Protein AF-A0A496VPK9-F1 (afdb_monomer)

pLDDT: mean 92.86, std 6.99, range [55.34, 98.19]

Structure (mmCIF, N/CA/C/O backbone):
data_AF-A0A496VPK9-F1
#
_entry.id   AF-A0A496VPK9-F1
#
loop_
_atom_site.group_PDB
_atom_site.id
_atom_site.type_symbol
_atom_site.label_atom_id
_atom_site.label_alt_id
_atom_site.label_comp_id
_atom_site.label_asym_id
_atom_site.label_entity_id
_atom_site.label_seq_id
_atom_site.pdbx_PDB_ins_code
_atom_site.Cartn_x
_atom_site.Cartn_y
_atom_site.Cartn_z
_atom_site.occupancy
_atom_site.B_iso_or_equiv
_atom_site.auth_seq_id
_atom_site.auth_comp_id
_atom_site.auth_asym_id
_atom_site.auth_atom_id
_atom_site.pdbx_PDB_model_num
ATOM 1 N N . MET A 1 1 ? -20.644 8.782 4.750 1.00 86.12 1 MET A N 1
ATOM 2 C CA . MET A 1 1 ? -21.523 7.587 4.700 1.00 86.12 1 MET A CA 1
ATOM 3 C C . MET A 1 1 ? -20.849 6.357 5.294 1.00 86.12 1 MET A C 1
ATOM 5 O O . MET A 1 1 ? -21.483 5.723 6.121 1.00 86.12 1 MET A O 1
ATOM 9 N N . ILE A 1 2 ? -19.614 6.011 4.896 1.00 94.88 2 ILE A N 1
ATOM 10 C CA . ILE A 1 2 ? -18.949 4.796 5.401 1.00 94.88 2 ILE A CA 1
ATOM 11 C C . ILE A 1 2 ? -18.669 4.853 6.909 1.00 94.88 2 ILE A C 1
ATOM 13 O O . ILE A 1 2 ? -19.063 3.938 7.614 1.00 94.88 2 ILE A O 1
ATOM 17 N N . GLU A 1 3 ? -18.115 5.962 7.402 1.00 96.50 3 GLU A N 1
ATOM 18 C CA . GLU A 1 3 ? -17.863 6.195 8.832 1.00 96.50 3 GLU A CA 1
ATOM 19 C C . GLU A 1 3 ? -19.142 6.089 9.667 1.00 96.50 3 GLU A C 1
ATOM 21 O O . GLU A 1 3 ? -19.202 5.306 10.603 1.00 96.50 3 GLU A O 1
ATOM 26 N N . TYR A 1 4 ? -20.205 6.783 9.255 1.00 96.62 4 TYR A N 1
ATOM 27 C CA . TYR A 1 4 ? -21.511 6.719 9.914 1.00 96.62 4 TYR A CA 1
ATOM 28 C C . TYR A 1 4 ? -22.063 5.285 10.022 1.00 96.62 4 TYR A C 1
ATOM 30 O O . TYR A 1 4 ? -22.428 4.845 11.104 1.00 96.62 4 TYR A O 1
ATOM 38 N N . LYS A 1 5 ? -22.079 4.525 8.917 1.00 97.50 5 LYS A N 1
ATOM 39 C CA . LYS A 1 5 ? -22.604 3.149 8.939 1.00 97.50 5 LYS A CA 1
ATOM 40 C C . LYS A 1 5 ? -21.709 2.168 9.697 1.00 97.50 5 LYS A C 1
ATOM 42 O O . LYS A 1 5 ? -22.212 1.173 10.203 1.00 97.50 5 LYS A O 1
ATOM 47 N N . ALA A 1 6 ? -20.401 2.407 9.721 1.00 97.69 6 ALA A N 1
ATOM 48 C CA . ALA A 1 6 ? -19.459 1.605 10.492 1.00 97.69 6 ALA A CA 1
ATOM 49 C C . ALA A 1 6 ? -19.632 1.861 11.997 1.00 97.69 6 ALA A C 1
ATOM 51 O O . ALA A 1 6 ? -19.684 0.912 12.778 1.00 97.69 6 ALA A O 1
ATOM 52 N N . PHE A 1 7 ? -19.840 3.123 12.379 1.00 97.38 7 PHE A N 1
ATOM 53 C CA . PHE A 1 7 ? -20.131 3.522 13.752 1.00 97.38 7 PHE A CA 1
ATOM 54 C C . PHE A 1 7 ? -21.383 2.827 14.310 1.00 97.38 7 PHE A C 1
ATOM 56 O O . PHE A 1 7 ? -21.338 2.309 15.423 1.00 97.38 7 PHE A O 1
ATOM 63 N N . ASP A 1 8 ? -22.459 2.719 13.519 1.00 97.88 8 ASP A N 1
ATOM 64 C CA . ASP A 1 8 ? -23.704 2.039 13.924 1.00 97.88 8 ASP A CA 1
ATOM 65 C C . ASP A 1 8 ? -23.503 0.567 14.344 1.00 97.88 8 ASP A C 1
ATOM 67 O O . ASP A 1 8 ? -24.328 0.010 15.068 1.00 97.88 8 ASP A O 1
ATOM 71 N N . VAL A 1 9 ? -22.416 -0.075 13.901 1.00 98.00 9 VAL A N 1
ATOM 72 C CA . V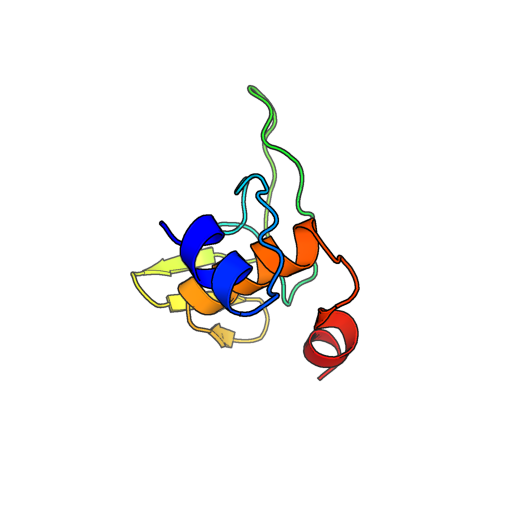AL A 1 9 ? -22.071 -1.469 14.233 1.00 98.00 9 VAL A CA 1
ATOM 73 C C . VAL A 1 9 ? -20.790 -1.592 15.068 1.00 98.00 9 VAL A C 1
ATOM 75 O O . VAL A 1 9 ? -20.264 -2.693 15.219 1.00 98.00 9 VAL A O 1
ATOM 78 N N . GLY A 1 10 ? -20.286 -0.484 15.621 1.00 97.94 10 GLY A N 1
ATOM 79 C CA . GLY A 1 10 ? -19.100 -0.469 16.482 1.00 97.94 10 GLY A CA 1
ATOM 80 C C . GLY A 1 10 ? -17.772 -0.693 15.750 1.00 97.94 10 GLY A C 1
ATOM 81 O O . GLY A 1 10 ? -16.839 -1.227 16.344 1.00 97.94 10 GLY A O 1
ATOM 82 N N . ILE A 1 11 ? -17.686 -0.327 14.465 1.00 97.81 11 ILE A N 1
ATOM 83 C CA . ILE A 1 11 ? -16.449 -0.375 13.673 1.00 97.81 11 ILE A CA 1
ATOM 84 C C . ILE A 1 11 ? -15.876 1.037 13.530 1.00 97.81 11 ILE A C 1
ATOM 86 O O . ILE A 1 11 ? -16.517 1.921 12.958 1.00 97.81 11 ILE A O 1
ATOM 90 N N . ASP A 1 12 ? -14.632 1.216 13.970 1.00 95.44 12 ASP A N 1
ATOM 91 C CA . ASP A 1 12 ? -13.892 2.463 13.785 1.00 95.44 12 ASP A CA 1
ATOM 92 C C . ASP A 1 12 ? -13.375 2.601 12.347 1.00 95.44 12 ASP A C 1
ATOM 94 O O . ASP A 1 12 ? -12.829 1.662 11.759 1.00 95.44 12 ASP A O 1
ATOM 98 N N . VAL A 1 13 ? -13.512 3.801 11.777 1.00 95.44 13 VAL A N 1
ATOM 99 C CA . VAL A 1 13 ? -12.989 4.133 10.447 1.00 95.44 13 VAL A CA 1
ATOM 100 C C . VAL A 1 13 ? -11.819 5.092 10.586 1.00 95.44 13 VAL A C 1
ATOM 102 O O . VAL A 1 13 ? -11.963 6.209 11.071 1.00 95.44 13 VAL A O 1
ATOM 105 N N . VAL A 1 14 ? -10.656 4.659 10.107 1.00 93.69 14 VAL A N 1
ATOM 106 C CA . VAL A 1 14 ? -9.437 5.469 10.090 1.00 93.69 14 VAL A CA 1
ATOM 107 C C . VAL A 1 14 ? -9.185 5.966 8.673 1.00 93.69 14 VAL A C 1
ATOM 109 O O . VAL A 1 14 ? -9.048 5.175 7.739 1.00 93.69 14 VAL A O 1
ATOM 112 N N . PHE A 1 15 ? -9.095 7.285 8.513 1.00 93.94 15 PHE A N 1
ATOM 113 C CA . PHE A 1 15 ? -8.681 7.902 7.257 1.00 93.94 15 PHE A CA 1
ATOM 114 C C . PHE A 1 15 ? -7.159 8.037 7.209 1.00 93.94 15 PHE A C 1
ATOM 116 O O . PHE A 1 15 ? -6.523 8.436 8.183 1.00 93.94 15 PHE A O 1
ATOM 123 N N . THR A 1 16 ? -6.574 7.725 6.057 1.00 94.75 16 THR A N 1
ATOM 124 C CA . THR A 1 16 ? -5.140 7.879 5.798 1.00 94.75 16 THR A CA 1
ATOM 125 C C . THR A 1 16 ? -4.912 8.348 4.364 1.00 94.75 16 THR A C 1
ATOM 127 O O . THR A 1 16 ? -5.825 8.349 3.539 1.00 94.75 16 THR A O 1
ATOM 130 N N . GLU A 1 17 ? -3.692 8.775 4.066 1.00 94.25 17 GLU A N 1
ATOM 131 C CA . GLU A 1 17 ? -3.305 9.280 2.754 1.00 94.25 17 GLU A CA 1
ATOM 132 C C . GLU A 1 17 ? -2.869 8.153 1.794 1.00 94.25 17 GLU A C 1
ATOM 134 O O . GLU A 1 17 ? -2.278 7.147 2.188 1.00 94.25 17 GLU A O 1
ATOM 139 N N . GLU A 1 18 ? -3.135 8.314 0.497 1.00 93.88 18 GLU A N 1
ATOM 140 C CA . GLU A 1 18 ? -2.987 7.253 -0.516 1.00 93.88 18 GLU A CA 1
ATOM 141 C C . GLU A 1 18 ? -1.674 7.343 -1.336 1.00 93.88 18 GLU A C 1
ATOM 143 O O . GLU A 1 18 ? -1.507 6.706 -2.373 1.00 93.88 18 GLU A O 1
ATOM 148 N N . SER A 1 19 ? -0.682 8.127 -0.911 1.00 95.75 19 SER A N 1
ATOM 149 C CA . SER A 1 19 ? 0.573 8.296 -1.661 1.00 95.75 19 SER A CA 1
ATOM 150 C C . SER A 1 19 ? 1.206 6.956 -2.036 1.00 95.75 19 SER A C 1
ATOM 152 O O . SER A 1 19 ? 1.478 6.116 -1.180 1.00 95.75 19 SER A O 1
ATOM 154 N N . TYR A 1 20 ? 1.452 6.785 -3.333 1.00 94.75 20 TYR A N 1
ATOM 155 C CA . TYR A 1 20 ? 2.185 5.667 -3.929 1.00 94.75 20 TYR A CA 1
ATOM 156 C C . TYR A 1 20 ? 1.623 4.249 -3.708 1.00 94.75 20 TYR A C 1
ATOM 158 O O . TYR A 1 20 ? 2.285 3.298 -4.128 1.00 94.75 20 TYR A O 1
ATOM 166 N N . THR A 1 21 ? 0.415 4.064 -3.167 1.00 93.81 21 THR A N 1
ATOM 167 C CA . THR A 1 21 ? -0.206 2.726 -2.975 1.00 93.81 21 THR A CA 1
ATOM 168 C C . THR A 1 21 ? -0.475 1.995 -4.300 1.00 93.81 21 THR A C 1
ATOM 170 O O . THR A 1 21 ? -0.458 0.772 -4.374 1.00 93.81 21 THR A O 1
ATOM 173 N N . SER A 1 22 ? -0.657 2.738 -5.394 1.00 92.00 22 SER A N 1
ATOM 174 C CA . SER A 1 22 ? -0.838 2.184 -6.746 1.00 92.00 22 SER A CA 1
ATOM 175 C C . SER A 1 22 ? 0.468 1.979 -7.525 1.00 92.00 22 SER A C 1
ATOM 177 O O . SER A 1 22 ? 0.442 1.461 -8.646 1.00 92.00 22 SER A O 1
ATOM 179 N N . LYS A 1 23 ? 1.607 2.414 -6.969 1.00 94.00 23 LYS A N 1
ATOM 180 C CA . LYS A 1 23 ? 2.922 2.367 -7.626 1.00 94.00 23 LYS A CA 1
ATOM 181 C C . LYS A 1 23 ? 3.887 1.415 -6.926 1.00 94.00 23 LYS A C 1
ATOM 183 O O . LYS A 1 23 ? 4.493 0.594 -7.603 1.00 94.00 23 LYS A O 1
ATOM 188 N N . SER A 1 24 ? 4.007 1.520 -5.608 1.00 95.19 24 SER A N 1
ATOM 189 C CA . SER A 1 24 ? 4.890 0.674 -4.800 1.00 95.19 24 SER A CA 1
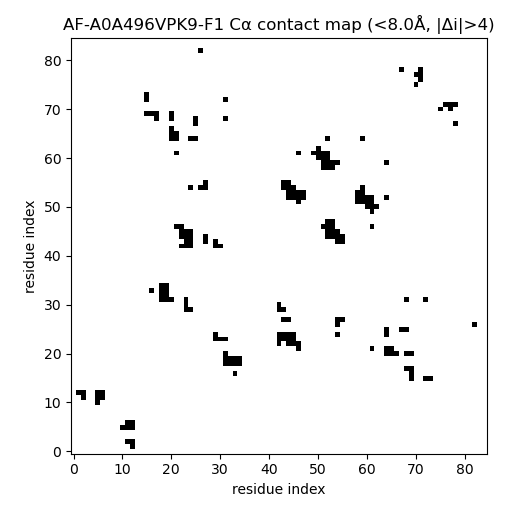ATOM 190 C C . SER A 1 24 ? 4.378 -0.761 -4.703 1.00 95.19 24 SER A C 1
ATOM 192 O O . SER A 1 24 ? 3.169 -0.997 -4.657 1.00 95.19 24 SER A O 1
ATOM 194 N N . SER A 1 25 ? 5.306 -1.713 -4.690 1.00 95.06 25 SER A N 1
ATOM 195 C CA . SER A 1 25 ? 5.018 -3.134 -4.528 1.00 95.06 25 SER A CA 1
ATOM 196 C C . SER A 1 25 ? 5.099 -3.517 -3.066 1.00 95.06 25 SER A C 1
ATOM 198 O O . SER A 1 25 ? 6.163 -3.504 -2.447 1.00 95.06 25 SER A O 1
ATOM 200 N N . HIS A 1 26 ? 3.959 -3.855 -2.481 1.00 93.25 26 HIS A N 1
ATOM 201 C CA . HIS A 1 26 ? 3.906 -4.089 -1.039 1.00 93.25 26 HIS A CA 1
ATOM 202 C C . HIS A 1 26 ? 4.375 -5.487 -0.651 1.00 93.25 26 HIS A C 1
ATOM 204 O O . HIS A 1 26 ? 4.852 -5.666 0.472 1.00 93.25 26 HIS A O 1
ATOM 210 N N . LEU A 1 27 ? 4.274 -6.434 -1.590 1.00 92.38 27 LEU A N 1
ATOM 211 C CA . LEU A 1 27 ? 4.844 -7.777 -1.487 1.00 92.38 27 LEU A CA 1
ATOM 212 C C . LEU A 1 27 ? 6.370 -7.775 -1.663 1.00 92.38 27 LEU A C 1
ATOM 214 O O . LEU A 1 27 ? 7.038 -8.631 -1.097 1.00 92.38 27 LEU A O 1
ATOM 218 N N . ASP A 1 28 ? 6.925 -6.789 -2.377 1.00 93.06 28 ASP A N 1
ATOM 219 C CA . ASP A 1 28 ? 8.380 -6.598 -2.503 1.00 93.06 28 ASP A CA 1
ATOM 220 C C . ASP A 1 28 ? 8.961 -5.689 -1.413 1.00 93.06 28 ASP A C 1
ATOM 222 O O . ASP A 1 28 ? 10.139 -5.345 -1.455 1.00 93.06 28 ASP A O 1
ATOM 226 N N . LEU A 1 29 ? 8.141 -5.301 -0.429 1.00 91.31 29 LEU A N 1
ATOM 227 C CA . LEU A 1 29 ? 8.537 -4.417 0.669 1.00 91.31 29 LEU A CA 1
ATOM 228 C C . LEU A 1 29 ? 9.077 -3.057 0.196 1.00 91.31 29 LEU A C 1
ATOM 230 O O . LEU A 1 29 ? 9.920 -2.458 0.864 1.00 91.31 29 LEU A O 1
ATOM 234 N N . ASP A 1 30 ? 8.558 -2.538 -0.922 1.00 94.06 30 ASP A N 1
ATOM 235 C CA . ASP A 1 30 ? 8.876 -1.179 -1.350 1.00 94.06 30 ASP A CA 1
ATOM 236 C C . ASP A 1 30 ? 8.530 -0.158 -0.248 1.00 94.06 30 ASP A C 1
ATOM 238 O O . ASP A 1 30 ? 7.532 -0.322 0.471 1.00 94.06 30 ASP A O 1
ATOM 242 N N . PRO A 1 31 ? 9.303 0.938 -0.138 1.00 92.38 31 PRO A N 1
ATOM 243 C CA . PRO A 1 31 ? 8.994 2.005 0.801 1.00 92.38 31 PRO A CA 1
ATOM 244 C C . PRO A 1 31 ? 7.655 2.676 0.457 1.00 92.38 31 PRO A C 1
ATOM 246 O O . PRO A 1 31 ? 7.302 2.839 -0.711 1.00 92.38 31 PRO A O 1
ATOM 249 N N . LEU A 1 32 ? 6.943 3.141 1.486 1.00 92.62 32 LEU A N 1
ATOM 250 C CA . LEU A 1 32 ? 5.667 3.862 1.375 1.00 92.62 32 LEU A CA 1
ATOM 251 C C . LEU A 1 32 ? 5.792 5.298 1.918 1.00 92.62 32 LEU A C 1
ATOM 253 O O . LEU A 1 32 ? 5.246 5.604 2.977 1.00 92.62 32 LEU A O 1
ATOM 257 N N . PRO A 1 33 ? 6.534 6.194 1.242 1.00 94.06 33 PRO A N 1
ATOM 258 C CA . PRO A 1 33 ? 6.670 7.575 1.688 1.00 94.06 33 PRO A CA 1
ATOM 259 C C . PRO A 1 33 ? 5.368 8.362 1.489 1.00 94.06 33 PRO A C 1
ATOM 261 O O . PRO A 1 33 ? 4.562 8.064 0.607 1.00 94.06 33 PRO A O 1
ATOM 264 N N . VAL A 1 34 ? 5.191 9.432 2.259 1.00 94.50 34 VAL A N 1
ATOM 265 C CA . VAL A 1 34 ? 4.165 10.443 1.969 1.00 94.50 34 VAL A CA 1
ATOM 266 C C . VAL A 1 34 ? 4.633 11.272 0.772 1.00 94.50 34 VAL A C 1
ATOM 268 O O . VAL A 1 34 ? 5.800 11.661 0.707 1.00 94.50 34 VAL A O 1
ATOM 271 N N . TYR A 1 35 ? 3.746 11.553 -0.184 1.00 94.12 35 TYR A N 1
ATOM 272 C CA . TYR A 1 35 ? 4.082 12.361 -1.354 1.00 94.12 35 TYR A CA 1
ATOM 273 C C . TYR A 1 35 ? 4.584 13.752 -0.952 1.00 94.12 35 TYR A C 1
ATOM 275 O O . TYR A 1 35 ? 3.929 14.482 -0.206 1.00 94.12 35 TYR A O 1
ATOM 283 N N . LYS A 1 36 ? 5.722 14.146 -1.524 1.00 95.56 36 LYS A N 1
ATOM 284 C CA . LYS A 1 36 ? 6.278 15.494 -1.431 1.00 95.56 36 LYS A CA 1
ATOM 285 C C . LYS A 1 36 ? 6.652 15.985 -2.820 1.00 95.56 36 LYS A C 1
ATOM 287 O O . LYS A 1 36 ? 7.263 15.273 -3.617 1.00 95.56 36 LYS A O 1
ATOM 292 N N . LYS A 1 37 ? 6.269 17.223 -3.126 1.00 94.31 37 LYS A N 1
ATOM 293 C CA . LYS A 1 37 ? 6.546 17.839 -4.426 1.00 94.31 37 LYS A CA 1
ATOM 294 C C . LYS A 1 37 ? 8.060 17.941 -4.640 1.00 94.31 37 LYS A C 1
ATOM 296 O O . LYS A 1 37 ? 8.757 18.507 -3.809 1.00 94.31 37 LYS A O 1
ATOM 301 N N . GLY A 1 38 ? 8.540 17.439 -5.776 1.00 93.88 38 GLY A N 1
ATOM 302 C CA . GLY A 1 38 ? 9.963 17.454 -6.134 1.00 93.88 38 GLY A CA 1
ATOM 303 C C . GLY A 1 38 ? 10.740 16.208 -5.704 1.00 93.88 38 GLY A C 1
ATOM 304 O O . GLY A 1 38 ? 11.865 16.028 -6.158 1.00 93.88 38 GLY A O 1
ATOM 305 N N . GLU A 1 39 ? 10.143 15.318 -4.906 1.00 93.94 39 GLU A N 1
ATOM 306 C CA . GLU A 1 39 ? 10.733 14.018 -4.591 1.00 93.94 39 GLU A CA 1
ATOM 307 C C . GLU A 1 39 ? 10.305 12.972 -5.629 1.00 93.94 39 GLU A C 1
ATOM 309 O O . GLU A 1 39 ? 9.154 12.925 -6.074 1.00 93.94 39 GLU A O 1
ATOM 314 N N . SER A 1 40 ? 11.253 12.129 -6.037 1.00 90.62 40 SER A N 1
ATOM 315 C CA . SER A 1 40 ? 11.000 11.009 -6.941 1.00 90.62 40 SER A CA 1
ATOM 316 C C . SER A 1 40 ? 11.447 9.717 -6.279 1.00 90.62 40 SER A C 1
ATOM 318 O O . SER A 1 40 ? 12.555 9.640 -5.749 1.00 90.62 40 SER A O 1
ATOM 320 N N . HIS A 1 41 ? 10.588 8.704 -6.326 1.00 92.75 41 HIS A N 1
ATOM 321 C CA . HIS A 1 41 ? 10.878 7.384 -5.784 1.00 92.75 41 HIS A CA 1
ATOM 322 C C . HIS A 1 41 ? 10.817 6.355 -6.899 1.00 92.75 41 HIS A C 1
ATOM 324 O O . HIS A 1 41 ? 9.957 6.417 -7.785 1.00 92.75 41 HIS A O 1
ATOM 330 N N . ARG A 1 42 ? 11.738 5.397 -6.835 1.00 93.88 42 ARG A N 1
ATOM 331 C CA . ARG A 1 42 ? 11.726 4.221 -7.689 1.00 93.88 42 ARG A CA 1
ATOM 332 C C . ARG A 1 42 ? 11.135 3.064 -6.899 1.00 93.88 42 ARG A C 1
ATOM 334 O O . ARG A 1 42 ? 11.587 2.777 -5.798 1.00 93.88 42 ARG A O 1
ATOM 341 N N . PHE A 1 43 ? 10.147 2.426 -7.500 1.00 96.00 43 PHE A N 1
ATOM 342 C CA . PHE A 1 43 ? 9.464 1.258 -6.968 1.00 96.00 43 PHE A CA 1
ATOM 343 C C . PHE A 1 43 ? 9.813 0.040 -7.814 1.00 96.00 43 PHE A C 1
ATOM 345 O O . PHE A 1 43 ? 10.170 0.181 -8.989 1.00 96.00 43 PHE A O 1
ATOM 352 N N . THR A 1 44 ? 9.758 -1.136 -7.204 1.00 95.81 44 THR A N 1
ATOM 353 C CA . THR A 1 44 ? 10.105 -2.399 -7.858 1.00 95.81 44 THR A CA 1
ATOM 354 C C . THR A 1 44 ? 8.944 -2.952 -8.679 1.00 95.81 44 THR A C 1
ATOM 356 O O . THR A 1 44 ? 9.176 -3.482 -9.766 1.00 95.81 44 THR A O 1
ATOM 359 N N . GLY A 1 45 ? 7.701 -2.774 -8.221 1.00 94.00 45 GLY A 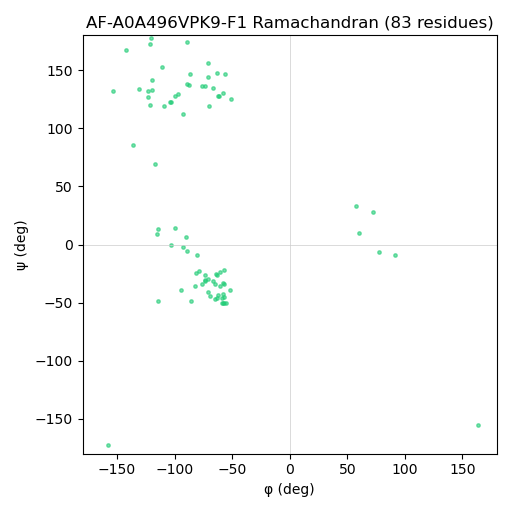N 1
ATOM 360 C CA . GLY A 1 45 ? 6.518 -3.223 -8.956 1.00 94.00 45 GLY A CA 1
ATOM 361 C C . GLY A 1 45 ? 5.945 -2.198 -9.928 1.00 94.00 45 GLY A C 1
ATOM 362 O O . GLY A 1 45 ? 6.387 -1.051 -10.042 1.00 94.00 45 GLY A O 1
ATOM 363 N N . LYS A 1 46 ? 4.937 -2.643 -10.681 1.00 95.75 46 LYS A N 1
ATOM 364 C CA . LYS A 1 46 ? 4.326 -1.854 -11.751 1.00 95.75 46 LYS A CA 1
ATOM 365 C C . LYS A 1 46 ? 2.881 -2.271 -11.997 1.00 95.75 46 LYS A C 1
ATOM 367 O O . LYS A 1 46 ? 2.581 -3.438 -12.237 1.00 95.75 46 LYS A O 1
ATOM 372 N N . ARG A 1 47 ? 1.980 -1.289 -12.082 1.00 96.06 47 ARG A N 1
ATOM 373 C CA . ARG A 1 47 ? 0.642 -1.506 -12.647 1.00 96.06 47 ARG A CA 1
ATOM 374 C C . ARG A 1 47 ? 0.755 -1.740 -14.156 1.00 96.06 47 ARG A C 1
ATOM 376 O O . ARG A 1 47 ? 1.225 -0.863 -14.879 1.00 96.06 47 ARG A O 1
ATOM 383 N N . VAL A 1 48 ? 0.322 -2.909 -14.622 1.00 96.75 48 VAL A N 1
ATOM 384 C CA . VAL A 1 48 ? 0.374 -3.281 -16.047 1.00 96.75 48 VAL A CA 1
ATOM 385 C C . VAL A 1 48 ? -0.860 -2.753 -16.771 1.00 96.75 48 VAL A C 1
ATOM 387 O O . VAL A 1 48 ? -0.746 -2.111 -17.812 1.00 96.75 48 VAL A O 1
ATOM 390 N N . SER A 1 49 ? -2.042 -2.986 -16.198 1.00 96.00 49 SER A N 1
ATOM 391 C CA . SER A 1 49 ? -3.327 -2.525 -16.727 1.00 96.00 49 SER A CA 1
ATOM 392 C C . SER A 1 49 ? -4.380 -2.461 -15.609 1.00 96.00 49 SER A C 1
ATOM 394 O O . SER A 1 49 ? -4.070 -2.592 -14.418 1.00 96.00 49 SER A O 1
ATOM 396 N N . ARG A 1 50 ? -5.649 -2.206 -15.953 1.00 95.12 50 ARG A N 1
ATOM 397 C CA . ARG A 1 50 ? -6.743 -2.256 -14.974 1.00 95.12 50 ARG A CA 1
ATOM 398 C C . ARG A 1 50 ? -6.864 -3.677 -14.417 1.00 95.12 50 ARG A C 1
ATOM 400 O O . ARG A 1 50 ? -6.957 -4.631 -15.177 1.00 95.12 50 ARG A O 1
ATOM 407 N N . GLY A 1 51 ? -6.865 -3.795 -13.093 1.00 96.62 51 GLY A N 1
ATOM 408 C CA . GLY A 1 51 ? -6.963 -5.078 -12.403 1.00 96.62 51 GLY A CA 1
ATOM 409 C C . GLY A 1 51 ? -5.674 -5.902 -12.370 1.00 96.62 51 GLY A C 1
ATOM 410 O O . GLY A 1 51 ? -5.667 -6.891 -11.657 1.00 96.62 51 GLY A O 1
ATOM 411 N N . LEU A 1 52 ? -4.587 -5.507 -13.047 1.00 98.19 52 LEU A N 1
ATOM 412 C CA . LEU A 1 52 ? -3.329 -6.267 -13.068 1.00 98.19 52 LEU A CA 1
ATOM 413 C C . LEU A 1 52 ? -2.155 -5.433 -12.545 1.00 98.19 52 LEU A C 1
ATOM 415 O O . LEU A 1 52 ? -1.795 -4.398 -13.119 1.00 98.19 52 LEU A O 1
ATOM 419 N N . TYR A 1 53 ? -1.533 -5.916 -11.475 1.00 98.12 53 TYR A N 1
ATOM 420 C CA . TYR A 1 53 ? -0.327 -5.353 -10.881 1.00 98.12 53 TYR A CA 1
ATOM 421 C C . TYR A 1 53 ? 0.773 -6.40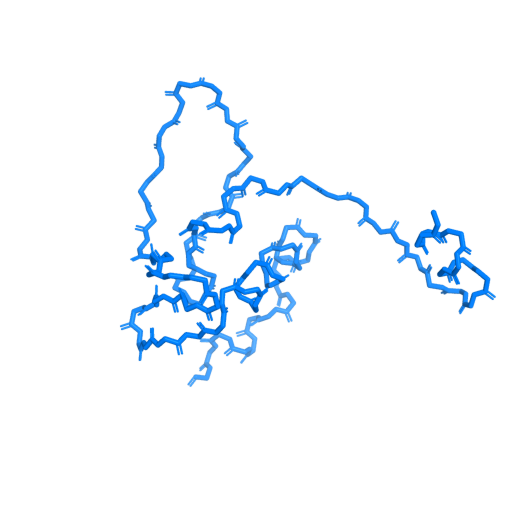9 -10.835 1.00 98.12 53 TYR A C 1
ATOM 423 O O . TYR A 1 53 ? 0.558 -7.511 -10.337 1.00 98.12 53 TYR A O 1
ATOM 431 N N . GLN A 1 54 ? 1.941 -6.077 -11.373 1.00 97.81 54 GLN A N 1
ATOM 432 C CA . GLN A 1 54 ? 3.098 -6.957 -11.414 1.00 97.81 54 GLN A CA 1
ATOM 433 C C . GLN A 1 54 ? 4.048 -6.637 -10.257 1.00 97.81 54 GLN A C 1
ATOM 435 O O . GLN A 1 54 ? 4.443 -5.483 -10.077 1.00 97.81 54 GLN A O 1
ATOM 440 N N . TRP A 1 55 ? 4.429 -7.679 -9.526 1.00 95.50 55 TRP 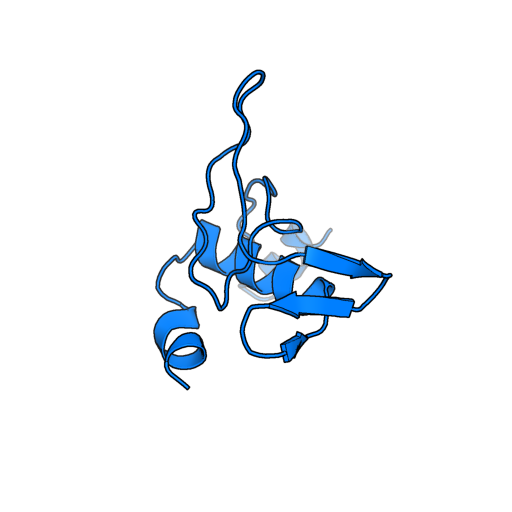A N 1
ATOM 441 C CA . TRP A 1 55 ? 5.443 -7.679 -8.469 1.00 95.50 55 TRP A CA 1
ATOM 442 C C . TRP A 1 55 ? 6.564 -8.666 -8.830 1.00 95.50 55 TRP A C 1
ATOM 444 O O . TRP A 1 55 ? 6.484 -9.331 -9.869 1.00 95.50 55 TRP A O 1
ATOM 454 N N . SER A 1 56 ? 7.613 -8.774 -8.011 1.00 94.50 56 SER A N 1
ATOM 455 C CA . SER A 1 56 ? 8.810 -9.556 -8.373 1.00 94.50 56 SER A CA 1
ATOM 456 C C . SER A 1 56 ? 8.539 -11.029 -8.699 1.00 94.50 56 SER A C 1
ATOM 458 O O . SER A 1 56 ? 9.202 -11.581 -9.578 1.00 94.50 56 SER A O 1
ATOM 460 N N . LYS A 1 57 ? 7.558 -11.664 -8.040 1.00 93.88 57 LYS A N 1
ATOM 461 C CA . LYS A 1 57 ? 7.250 -13.092 -8.231 1.00 93.88 57 LYS A CA 1
ATOM 462 C C . LYS A 1 57 ? 6.012 -13.370 -9.094 1.00 93.88 57 LYS A C 1
ATOM 464 O O . LYS A 1 57 ? 5.688 -14.536 -9.304 1.00 93.88 57 LYS A O 1
ATOM 469 N N . GLY A 1 58 ? 5.298 -12.358 -9.599 1.00 95.25 58 GLY A N 1
ATOM 470 C CA . GLY A 1 58 ? 4.111 -12.607 -10.427 1.00 95.25 58 GLY A CA 1
ATOM 471 C C . GLY A 1 58 ? 3.172 -11.419 -10.621 1.00 95.25 58 GLY A C 1
ATOM 472 O O . GLY A 1 58 ? 3.570 -10.259 -10.546 1.00 95.25 58 GLY A O 1
ATOM 473 N N . ILE A 1 59 ? 1.901 -11.720 -10.896 1.00 97.25 59 ILE A N 1
ATOM 474 C CA . ILE A 1 59 ? 0.834 -10.728 -11.077 1.00 97.25 59 ILE A CA 1
ATOM 475 C C . ILE A 1 59 ? -0.254 -10.965 -10.029 1.00 97.25 59 ILE A C 1
ATOM 477 O O . ILE A 1 59 ? -0.705 -12.092 -9.840 1.00 97.25 59 ILE A O 1
ATOM 481 N N . ILE A 1 60 ? -0.687 -9.889 -9.379 1.00 96.25 60 ILE A N 1
ATOM 482 C CA . ILE A 1 60 ? -1.835 -9.854 -8.471 1.00 96.25 60 ILE A CA 1
ATOM 483 C C . ILE A 1 60 ? -2.864 -8.834 -8.960 1.00 96.25 60 ILE A C 1
ATOM 485 O O . ILE A 1 60 ? -2.621 -8.063 -9.896 1.00 96.25 60 ILE A O 1
ATOM 489 N N . ASN A 1 61 ? -4.025 -8.805 -8.306 1.00 97.38 61 ASN A N 1
ATOM 490 C CA . ASN A 1 61 ? -5.006 -7.770 -8.580 1.00 97.38 61 ASN A CA 1
ATOM 491 C C . ASN A 1 61 ? -4.476 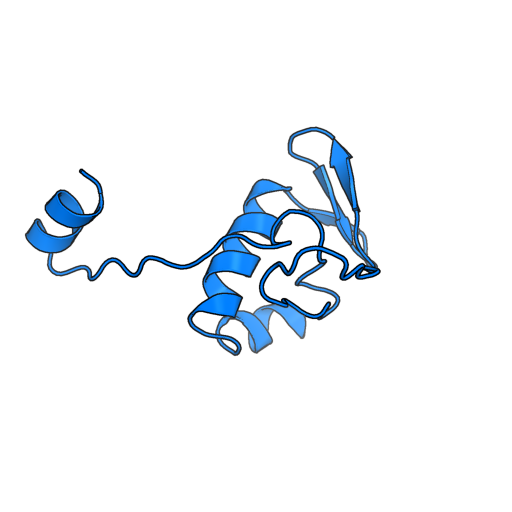-6.386 -8.146 1.00 97.38 61 ASN A C 1
ATOM 493 O O . ASN A 1 61 ? -3.925 -6.234 -7.057 1.00 97.38 61 ASN A O 1
ATOM 497 N N . ALA A 1 62 ? -4.643 -5.367 -8.992 1.00 97.31 62 ALA A N 1
ATOM 498 C CA . ALA A 1 62 ? -4.167 -4.015 -8.686 1.00 97.31 62 ALA A CA 1
ATOM 499 C C . ALA A 1 62 ? -4.873 -3.369 -7.482 1.00 97.31 62 ALA A C 1
ATOM 501 O O . ALA A 1 62 ? -4.233 -2.642 -6.725 1.00 97.31 62 ALA A O 1
ATOM 502 N N . ASP A 1 63 ? -6.157 -3.662 -7.285 1.00 96.81 63 ASP A N 1
ATOM 503 C CA . ASP A 1 63 ? -6.930 -3.175 -6.143 1.00 96.81 63 ASP A CA 1
ATOM 504 C C . ASP A 1 63 ? -6.512 -3.911 -4.860 1.00 96.81 63 ASP A C 1
ATOM 506 O O . ASP A 1 63 ? -6.465 -3.301 -3.795 1.00 96.81 63 ASP A O 1
ATOM 510 N N . LEU A 1 64 ? -6.096 -5.184 -4.966 1.00 95.56 64 LEU A N 1
ATOM 511 C CA . LEU A 1 64 ? -5.478 -5.914 -3.852 1.00 95.56 64 LEU A CA 1
ATOM 512 C C . LEU A 1 64 ? -4.157 -5.257 -3.426 1.00 95.56 64 LEU A C 1
ATOM 514 O O . LEU A 1 64 ? -3.967 -5.028 -2.235 1.00 95.56 64 LEU A O 1
ATOM 518 N N . ASN A 1 65 ? -3.284 -4.890 -4.378 1.00 95.75 65 ASN A N 1
ATOM 519 C CA . ASN A 1 65 ? -2.06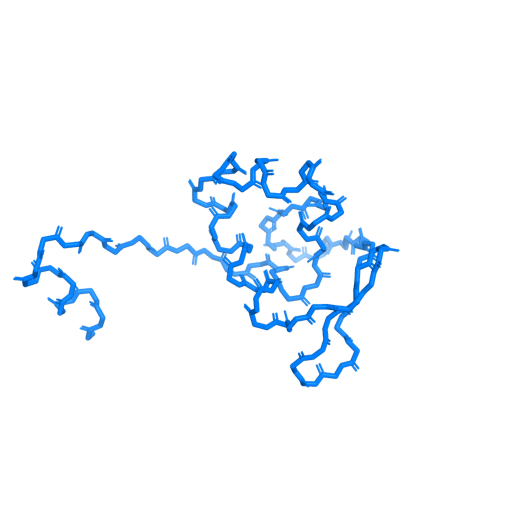8 -4.132 -4.053 1.00 95.75 65 ASN A CA 1
ATOM 520 C C . ASN A 1 65 ? -2.422 -2.814 -3.350 1.00 95.75 65 ASN A C 1
ATOM 522 O O . ASN A 1 65 ? -1.914 -2.546 -2.271 1.00 95.75 65 ASN A O 1
ATOM 526 N N . GLY A 1 66 ? -3.348 -2.028 -3.908 1.00 95.56 66 GLY A N 1
ATOM 527 C CA . GLY A 1 66 ? -3.772 -0.762 -3.301 1.00 95.56 66 GLY A CA 1
ATOM 528 C C . GLY A 1 66 ? -4.306 -0.920 -1.871 1.00 95.56 66 GLY A C 1
ATOM 529 O O . GLY A 1 66 ? -3.901 -0.174 -0.978 1.00 95.56 66 GLY A O 1
ATOM 530 N N . ALA A 1 67 ? -5.154 -1.925 -1.630 1.00 94.81 67 ALA A N 1
ATOM 531 C CA . ALA A 1 67 ? -5.710 -2.218 -0.309 1.00 94.81 67 ALA A CA 1
ATOM 532 C C . ALA A 1 67 ? -4.624 -2.596 0.708 1.00 94.81 67 ALA A C 1
ATOM 534 O O . ALA A 1 67 ? -4.622 -2.082 1.828 1.00 94.81 67 ALA A O 1
ATOM 535 N N . MET A 1 68 ? -3.655 -3.429 0.310 1.00 94.44 68 MET A N 1
ATOM 536 C CA . MET A 1 68 ? -2.502 -3.757 1.153 1.00 94.44 68 MET A CA 1
ATOM 537 C C . MET A 1 68 ? -1.718 -2.498 1.558 1.00 94.44 68 MET A C 1
ATOM 539 O O . MET A 1 68 ? -1.196 -2.432 2.667 1.00 94.44 68 MET A O 1
ATOM 543 N N . GLY A 1 69 ? -1.657 -1.483 0.693 1.00 94.75 69 GLY A N 1
ATOM 544 C CA . GLY A 1 69 ? -0.920 -0.245 0.949 1.00 94.75 69 GLY A CA 1
ATOM 545 C C . GLY A 1 69 ? -1.564 0.596 2.024 1.00 94.75 69 GLY A C 1
ATOM 546 O O . GLY A 1 69 ? -0.880 1.065 2.929 1.00 94.75 69 GLY A O 1
ATOM 547 N N . ILE A 1 70 ? -2.888 0.733 1.952 1.00 95.69 70 ILE A N 1
ATOM 548 C CA . ILE A 1 70 ? -3.673 1.409 2.985 1.00 95.69 70 ILE A CA 1
ATOM 549 C C . ILE A 1 70 ? -3.486 0.712 4.333 1.00 95.69 70 ILE A C 1
ATOM 551 O O . ILE A 1 70 ? -3.188 1.381 5.320 1.00 95.69 70 ILE A O 1
ATOM 555 N N . VAL A 1 71 ? -3.567 -0.623 4.363 1.00 94.12 71 VAL A N 1
ATOM 556 C CA . VAL A 1 71 ? -3.328 -1.396 5.590 1.00 94.12 71 VAL A CA 1
ATOM 557 C C . VAL A 1 71 ? -1.921 -1.138 6.128 1.00 94.12 71 VAL A C 1
ATOM 559 O O . VAL A 1 71 ? -1.798 -0.755 7.285 1.00 94.12 71 VAL A O 1
ATOM 562 N N . LYS A 1 72 ? -0.869 -1.241 5.303 1.00 92.62 72 LYS A N 1
ATOM 563 C CA . LYS A 1 72 ? 0.522 -1.013 5.743 1.00 92.62 72 LYS A CA 1
ATOM 564 C C . LYS A 1 72 ? 0.803 0.421 6.201 1.00 92.62 72 LYS A C 1
ATOM 566 O O . LYS A 1 72 ? 1.714 0.632 6.992 1.00 92.62 72 LYS A O 1
ATOM 571 N N . LYS A 1 73 ? 0.054 1.422 5.733 1.00 93.06 73 LYS A N 1
ATOM 572 C CA . LYS A 1 73 ? 0.210 2.805 6.219 1.00 93.06 73 LYS A CA 1
ATOM 573 C C . LYS A 1 73 ? -0.340 3.020 7.619 1.00 93.06 73 LYS A C 1
ATOM 575 O O . LYS A 1 73 ? 0.157 3.885 8.331 1.00 93.06 73 LYS A O 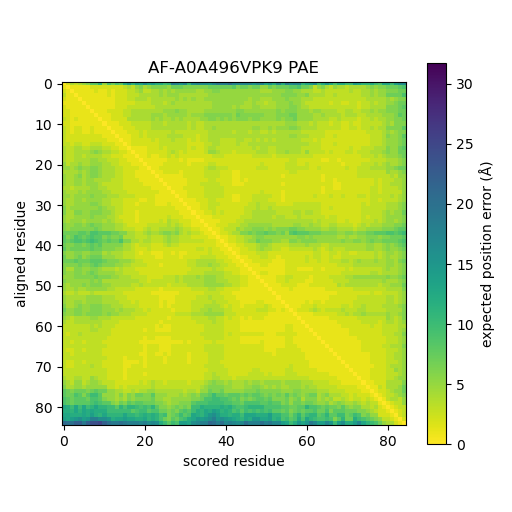1
ATOM 580 N N . VAL A 1 74 ? -1.374 2.271 7.990 1.00 94.12 74 VAL A N 1
ATOM 581 C CA . VAL A 1 74 ? -2.017 2.385 9.306 1.00 94.12 74 VAL A CA 1
ATOM 582 C C . VAL A 1 74 ? -1.425 1.373 10.287 1.00 94.12 74 VAL A C 1
ATOM 584 O O . VAL A 1 74 ? -1.192 1.702 11.445 1.00 94.12 74 VAL A O 1
ATOM 587 N N . VAL A 1 75 ? -1.144 0.157 9.816 1.00 92.56 75 VAL A N 1
ATOM 588 C CA . VAL A 1 75 ? -0.594 -0.960 10.590 1.00 92.56 75 VAL A CA 1
ATOM 589 C C . VAL A 1 75 ? 0.516 -1.640 9.768 1.00 92.56 75 VAL A C 1
ATOM 591 O O . VAL A 1 75 ? 0.246 -2.608 9.051 1.00 92.56 75 VAL A O 1
ATOM 594 N N . PRO A 1 76 ? 1.764 -1.136 9.832 1.00 89.19 76 PRO A N 1
ATOM 595 C CA . PRO A 1 76 ? 2.874 -1.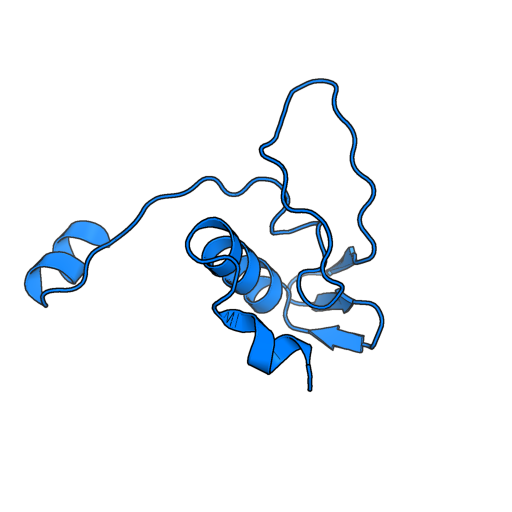584 8.981 1.00 89.19 76 PRO A CA 1
ATOM 596 C C . PRO A 1 76 ? 3.107 -3.096 8.967 1.00 89.19 76 PRO A C 1
ATOM 598 O O . PRO A 1 76 ? 3.325 -3.663 7.894 1.00 89.19 76 PRO A O 1
ATOM 601 N N . ASP A 1 77 ? 2.958 -3.734 10.127 1.00 88.75 77 ASP A N 1
ATOM 602 C CA . ASP A 1 77 ? 3.316 -5.139 10.341 1.00 88.75 77 ASP A CA 1
ATOM 603 C C . ASP A 1 77 ? 2.132 -6.105 10.119 1.00 88.75 77 ASP A C 1
ATOM 605 O O . ASP A 1 77 ? 2.282 -7.324 10.214 1.00 88.75 77 ASP A O 1
ATOM 609 N N . ALA A 1 78 ? 0.928 -5.593 9.814 1.00 85.88 78 ALA A N 1
ATOM 610 C CA . ALA A 1 78 ? -0.301 -6.398 9.749 1.00 85.88 78 ALA A CA 1
ATOM 611 C C . ALA A 1 78 ? -0.256 -7.529 8.708 1.00 85.88 78 ALA A C 1
ATOM 613 O O . ALA A 1 78 ? -1.001 -8.502 8.818 1.00 85.88 78 ALA A O 1
ATOM 614 N N . LEU A 1 79 ? 0.590 -7.394 7.683 1.00 85.06 79 LEU A N 1
ATOM 615 C CA . LEU A 1 79 ? 0.658 -8.313 6.545 1.00 85.06 79 LEU A CA 1
ATOM 616 C C . LEU A 1 79 ? 1.991 -9.068 6.455 1.00 85.06 79 LEU A C 1
ATOM 618 O O . LEU A 1 79 ? 2.225 -9.775 5.475 1.00 85.06 79 LEU A O 1
ATOM 622 N N . ASP A 1 80 ? 2.847 -8.980 7.473 1.00 83.38 80 ASP A N 1
ATOM 623 C CA . ASP A 1 80 ? 4.181 -9.590 7.459 1.00 83.38 80 ASP A CA 1
ATOM 624 C C . ASP A 1 80 ? 4.149 -11.112 7.290 1.00 83.38 80 ASP A C 1
ATOM 626 O O . ASP A 1 80 ? 5.002 -11.686 6.613 1.00 83.38 80 ASP A O 1
ATOM 630 N N . LEU A 1 81 ? 3.149 -11.779 7.874 1.00 76.00 81 LEU A N 1
ATOM 631 C CA . LEU A 1 81 ? 2.941 -13.222 7.707 1.00 76.00 81 LEU A CA 1
ATOM 632 C C . LEU A 1 81 ? 2.560 -13.591 6.269 1.00 76.00 81 LEU A C 1
ATOM 634 O O . LEU A 1 81 ? 2.915 -14.666 5.800 1.00 76.00 81 LEU A O 1
ATOM 638 N N . LEU A 1 82 ? 1.862 -12.696 5.571 1.00 72.00 82 LEU A N 1
ATOM 639 C CA . LEU A 1 82 ? 1.396 -12.888 4.199 1.00 72.00 82 LEU A CA 1
ATOM 640 C C . LEU A 1 82 ? 2.545 -12.717 3.195 1.00 72.00 82 LEU A C 1
ATOM 642 O O . LEU A 1 82 ? 2.595 -13.412 2.188 1.00 72.00 82 LEU A O 1
ATOM 646 N N . ILE A 1 83 ? 3.486 -11.818 3.496 1.00 70.06 83 ILE A N 1
ATOM 647 C CA . ILE A 1 83 ? 4.646 -11.503 2.646 1.00 70.06 83 ILE A CA 1
ATOM 648 C C . ILE A 1 83 ? 5.763 -12.558 2.777 1.00 70.06 83 ILE A C 1
ATOM 650 O O . ILE A 1 83 ? 6.585 -12.712 1.875 1.00 70.06 83 ILE A O 1
ATOM 654 N N . LYS A 1 84 ? 5.798 -13.302 3.891 1.00 67.31 84 LYS A N 1
ATOM 655 C CA . LYS A 1 84 ? 6.772 -14.381 4.142 1.00 67.31 84 LYS A CA 1
ATOM 656 C C . LYS A 1 84 ? 6.427 -15.718 3.466 1.00 67.31 84 LYS A C 1
ATOM 658 O O . LYS A 1 84 ? 7.264 -16.619 3.508 1.00 67.31 84 LYS A O 1
ATOM 663 N N . LEU A 1 85 ? 5.233 -15.848 2.884 1.00 55.34 85 LEU A N 1
ATOM 664 C CA . LEU A 1 85 ? 4.800 -17.009 2.091 1.00 55.34 85 LEU A CA 1
ATOM 665 C C . LEU A 1 85 ? 5.329 -16.928 0.646 1.00 55.34 85 LEU A C 1
ATOM 667 O O . LEU A 1 85 ? 5.594 -18.005 0.072 1.00 55.34 85 LEU A O 1
#

Radius of gyration: 14.33 Å; Cα contacts (8 Å, |Δi|>4): 103; chains: 1; bounding box: 35×35×33 Å

Sequence (85 aa):
MIEYKAFDVGIDVVFTEESYTSKSSHLDLDPLPVYKKGESHRFTGKRVSRGLYQWSKGIINADLNGAMGIVKKVVPDALDLLIKL

Mean predicted aligned error: 3.7 Å

Foldseek 3Di:
DVQVVCVVVPHHDDDDDQQCLLPAAVLQVGDRDDDDPPDDDDHQKDDPDQQWIDHPPGIGGSVVSSVVSVCCVVPVCPCVVVSVD

Solvent-accessible surface area (backbone atoms only — not comparable to full-atom values): 5339 Å² total; per-residue (Å²): 109,69,55,63,61,30,50,78,74,76,41,88,73,84,88,81,83,73,46,56,24,74,41,36,20,71,77,72,65,42,78,79,62,78,80,52,94,93,69,86,84,89,54,86,22,40,64,77,54,92,62,32,21,37,43,95,91,48,75,46,46,33,64,58,48,30,51,53,34,56,45,37,73,79,42,68,71,78,52,53,75,69,57,75,108

Secondary structure (DSSP, 8-state):
-HHHHHHTTT--------TTTTTS-TTTT---PPP-TT-----S-EEEETTEEEETTEEE-HHHHHHHHHHHHH-TTTTHHHHT-

Nearest PDB structures (foldseek):
  7vly-assembly1_A  TM=4.348E-01  e=9.056E+00  Pediococcus acidilactici